Protein AF-A0A806TNG6-F1 (afdb_monomer_lite)

Organism: NCBI:txid1452722

InterPro domains:
  IPR008622 Flagellar protein FliT [PF05400] (23-117)

Sequence (133 aa):
MEASCAASPPASPWKRRPSINMINELYQITDEIYRLTQIFSDKNREEDIQKLEYLLLKRRDLMEKLPPKSRDHEWIGKKIVEMNKTIDQNLIFIRHRIMEDLRLLKVKKKHNNSYVNPYEMKSFDGMFYDKKK

Radius of gyration: 31.53 Å; chains: 1; bounding box: 112×21×82 Å

Foldseek 3Di:
DDDDPPDDPPDDPPDDDPQVVLLVVLLVLLVVLLVLLVVQDPVCNVVSVVVNVVSVVVNVVSVVVHDPDDPVCVVSVVVSVVSVVSSVVSVVVSVVVVVVVVVVVVVVVVVVVCVVPPPPPPDDDDDDDPDDD

Structure (mmCIF, N/CA/C/O backbone):
data_AF-A0A806TNG6-F1
#
_entry.id   AF-A0A806TNG6-F1
#
loop_
_atom_site.group_PDB
_atom_site.id
_atom_site.type_symbol
_atom_site.label_atom_id
_atom_site.label_alt_id
_atom_site.label_comp_id
_atom_site.label_asym_id
_atom_site.label_entity_id
_atom_site.label_seq_id
_atom_site.pdbx_PDB_ins_code
_atom_site.Cartn_x
_atom_site.Cartn_y
_atom_site.Cartn_z
_atom_site.occupancy
_atom_site.B_iso_or_equiv
_atom_site.auth_seq_id
_atom_site.auth_comp_id
_atom_site.auth_asym_id
_atom_site.auth_atom_id
_atom_site.pdbx_PDB_model_num
ATOM 1 N N . MET A 1 1 ? 62.731 10.059 -22.386 1.00 43.25 1 MET A N 1
ATOM 2 C CA . MET A 1 1 ? 62.142 11.264 -23.003 1.00 43.25 1 MET A CA 1
ATOM 3 C C . MET A 1 1 ? 61.194 10.756 -24.078 1.00 43.25 1 MET A C 1
ATOM 5 O O . MET A 1 1 ? 61.658 10.391 -25.144 1.00 43.25 1 MET A O 1
ATOM 9 N N . GLU A 1 2 ? 60.016 10.278 -23.663 1.00 42.12 2 GLU A N 1
ATOM 10 C CA . GLU A 1 2 ? 58.770 11.075 -23.514 1.00 42.12 2 GLU A CA 1
ATOM 11 C C . GLU A 1 2 ? 58.273 11.494 -24.917 1.00 42.12 2 GLU A C 1
ATOM 13 O O . GLU A 1 2 ? 59.018 12.132 -25.643 1.00 42.12 2 GLU A O 1
ATOM 18 N N . ALA A 1 3 ? 57.079 11.177 -25.414 1.00 47.06 3 ALA A N 1
ATOM 19 C CA . ALA A 1 3 ? 55.877 10.634 -24.803 1.00 47.06 3 ALA A CA 1
ATOM 20 C C . ALA A 1 3 ? 55.025 9.952 -25.895 1.00 47.06 3 ALA A C 1
ATOM 22 O O . ALA A 1 3 ? 54.891 10.466 -27.006 1.00 47.06 3 ALA A O 1
ATOM 23 N N . SER A 1 4 ? 54.430 8.797 -25.581 1.00 48.50 4 SER A N 1
ATOM 24 C CA . SER A 1 4 ? 53.364 8.208 -26.399 1.00 48.50 4 SER A CA 1
ATOM 25 C C . SER A 1 4 ? 52.047 8.895 -26.042 1.00 48.50 4 SER A C 1
ATOM 27 O O . SER A 1 4 ? 51.513 8.688 -24.955 1.00 48.50 4 SER A O 1
ATOM 29 N N . CYS A 1 5 ? 51.530 9.725 -26.949 1.00 44.44 5 CYS A N 1
ATOM 30 C CA . CYS A 1 5 ? 50.183 10.287 -26.871 1.00 44.44 5 CYS A CA 1
ATOM 31 C C . CYS A 1 5 ? 49.142 9.163 -26.992 1.00 44.44 5 CYS A C 1
ATOM 33 O O . CYS A 1 5 ? 48.687 8.834 -28.086 1.00 44.44 5 CYS A O 1
ATOM 35 N N . ALA A 1 6 ? 48.757 8.566 -25.865 1.00 52.94 6 ALA A N 1
ATOM 36 C CA . ALA A 1 6 ? 47.565 7.735 -25.782 1.00 52.94 6 ALA A CA 1
ATOM 37 C C . ALA A 1 6 ? 46.336 8.650 -25.885 1.00 52.94 6 ALA A C 1
ATOM 39 O O . ALA A 1 6 ? 45.875 9.219 -24.897 1.00 52.94 6 ALA A O 1
ATOM 40 N N . ALA A 1 7 ? 45.830 8.836 -27.104 1.00 58.38 7 ALA A N 1
ATOM 41 C CA . ALA A 1 7 ? 44.539 9.468 -27.319 1.00 58.38 7 ALA A CA 1
ATOM 42 C C . ALA A 1 7 ? 43.457 8.589 -26.673 1.00 58.38 7 ALA A C 1
ATOM 44 O O . ALA A 1 7 ? 43.182 7.481 -27.136 1.00 58.38 7 ALA A O 1
ATOM 45 N N . SER A 1 8 ? 42.870 9.072 -25.578 1.00 57.25 8 SER A N 1
ATOM 46 C CA . SER A 1 8 ? 41.704 8.450 -24.956 1.00 57.25 8 SER A CA 1
ATOM 47 C C . SER A 1 8 ? 40.599 8.255 -26.005 1.00 57.25 8 SER A C 1
ATOM 49 O O . SER A 1 8 ? 40.320 9.190 -26.762 1.00 57.25 8 SER A O 1
ATOM 51 N N . PRO A 1 9 ? 39.957 7.075 -26.078 1.00 64.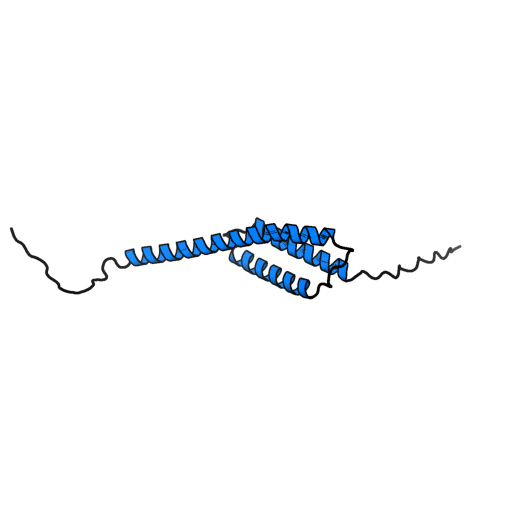50 9 PRO A N 1
ATOM 52 C CA . PRO A 1 9 ? 38.900 6.829 -27.051 1.00 64.50 9 PRO A CA 1
ATOM 53 C C . PRO A 1 9 ? 37.737 7.817 -26.846 1.00 64.50 9 PRO A C 1
ATOM 55 O O . PRO A 1 9 ? 37.408 8.143 -25.700 1.00 64.50 9 PRO A O 1
ATOM 58 N N . PRO A 1 10 ? 37.095 8.302 -27.928 1.00 60.84 10 PRO A N 1
ATOM 59 C CA . PRO A 1 10 ? 35.978 9.228 -27.809 1.00 60.84 10 PRO A CA 1
ATOM 60 C C . PRO A 1 10 ? 34.840 8.543 -27.050 1.00 60.84 10 PRO A C 1
ATOM 62 O O . PRO A 1 10 ? 34.438 7.424 -27.380 1.00 60.84 10 PRO A O 1
ATOM 65 N N . ALA A 1 11 ? 34.325 9.212 -26.015 1.00 61.50 11 ALA A N 1
ATOM 66 C CA . ALA A 1 11 ? 33.167 8.744 -25.267 1.00 61.50 11 ALA A CA 1
ATOM 67 C C . ALA A 1 11 ? 32.039 8.379 -26.248 1.00 61.50 11 ALA A C 1
ATOM 69 O O . ALA A 1 11 ? 31.639 9.189 -27.085 1.00 61.50 11 ALA A O 1
ATOM 70 N N . SER A 1 12 ? 31.561 7.134 -26.169 1.00 58.00 12 SER A N 1
ATOM 71 C CA . SER A 1 12 ? 30.541 6.607 -27.077 1.00 58.00 12 SER A CA 1
ATOM 72 C C . SER A 1 12 ? 29.282 7.496 -27.075 1.00 58.00 12 SER A C 1
ATOM 74 O O . SER A 1 12 ? 28.804 7.865 -26.000 1.00 58.00 12 SER A O 1
ATOM 76 N N . PRO A 1 13 ? 28.693 7.816 -28.245 1.00 53.34 13 PRO A N 1
ATOM 77 C CA . PRO A 1 13 ? 27.651 8.841 -28.390 1.00 53.34 13 PRO A CA 1
ATOM 78 C C . PRO A 1 13 ? 26.265 8.384 -27.914 1.00 53.34 13 PRO A C 1
ATOM 80 O O . PRO A 1 13 ? 25.293 9.137 -27.996 1.00 53.34 13 PRO A O 1
ATOM 83 N N . TRP A 1 14 ? 26.150 7.157 -27.405 1.00 46.62 14 TRP A N 1
ATOM 84 C CA . TRP A 1 14 ? 24.905 6.597 -26.895 1.00 46.62 14 TRP A CA 1
ATOM 85 C C . TRP A 1 14 ? 24.601 7.190 -25.517 1.00 46.62 14 TRP A C 1
ATOM 87 O O . TRP A 1 14 ? 24.775 6.564 -24.472 1.00 46.62 14 TRP A O 1
ATOM 97 N N . LYS A 1 15 ? 24.145 8.446 -25.535 1.00 52.25 15 LYS A N 1
ATOM 98 C CA . LYS A 1 15 ? 23.455 9.107 -24.428 1.00 52.25 15 LYS A CA 1
ATOM 99 C C . LYS A 1 15 ? 22.439 8.133 -23.825 1.00 52.25 15 LYS A C 1
ATOM 101 O O . LYS A 1 15 ? 21.666 7.499 -24.544 1.00 52.25 15 LYS A O 1
ATOM 106 N N . ARG A 1 16 ? 22.448 8.042 -22.494 1.00 54.88 16 ARG A N 1
ATOM 107 C CA . ARG A 1 16 ? 21.499 7.269 -21.679 1.00 54.88 16 ARG A CA 1
ATOM 108 C C . ARG A 1 16 ? 20.076 7.417 -22.231 1.00 54.88 16 ARG A C 1
ATOM 110 O O . ARG A 1 16 ? 19.582 8.536 -22.346 1.00 54.88 16 ARG A O 1
ATOM 117 N N . ARG A 1 17 ? 19.426 6.301 -22.578 1.00 58.97 17 ARG A N 1
ATOM 118 C CA . ARG A 1 17 ? 18.043 6.318 -23.076 1.00 58.97 17 ARG A CA 1
ATOM 119 C C . ARG A 1 17 ? 17.110 6.785 -21.947 1.00 58.97 17 ARG A C 1
ATOM 121 O O . ARG A 1 17 ? 17.114 6.158 -20.893 1.00 58.97 17 ARG A O 1
ATOM 128 N N . PRO A 1 18 ? 16.301 7.842 -22.122 1.00 64.75 18 PRO A N 1
ATOM 129 C CA . PRO A 1 18 ? 15.424 8.330 -21.054 1.00 64.75 18 PRO A CA 1
ATOM 130 C C . PRO A 1 18 ? 14.422 7.262 -20.587 1.00 64.75 18 PRO A C 1
ATOM 132 O O . PRO A 1 18 ? 14.155 7.134 -19.395 1.00 64.75 18 PRO A O 1
ATOM 135 N N . SER A 1 19 ? 13.933 6.436 -21.518 1.00 65.75 19 SER A N 1
ATOM 136 C CA . SER A 1 19 ? 12.911 5.414 -21.265 1.00 65.75 19 SER A CA 1
ATOM 137 C C . SER A 1 19 ? 13.339 4.330 -20.272 1.00 65.75 19 SER A C 1
ATOM 139 O O . SER A 1 19 ? 12.504 3.864 -19.500 1.00 65.75 19 SER A O 1
ATOM 141 N N . ILE A 1 20 ? 14.623 3.940 -20.255 1.00 71.12 20 ILE A N 1
ATOM 142 C CA . ILE A 1 20 ? 15.088 2.879 -19.349 1.00 71.12 20 ILE A CA 1
ATOM 143 C C . ILE A 1 20 ? 15.183 3.367 -17.904 1.00 71.12 20 ILE A C 1
ATOM 145 O O . ILE A 1 20 ? 14.915 2.616 -16.971 1.00 71.12 20 ILE A O 1
ATOM 149 N N . ASN A 1 21 ? 15.496 4.648 -17.714 1.00 81.81 21 ASN A N 1
ATOM 150 C CA . ASN A 1 21 ? 15.525 5.242 -16.384 1.00 81.81 21 ASN A CA 1
ATOM 151 C C . ASN A 1 21 ? 14.107 5.359 -15.815 1.00 81.81 21 ASN A C 1
ATOM 153 O O . ASN A 1 21 ? 13.897 5.029 -14.653 1.00 81.81 21 ASN A O 1
ATOM 157 N N . MET A 1 22 ? 13.127 5.736 -16.644 1.00 86.31 22 MET A N 1
ATOM 158 C CA . MET A 1 22 ? 11.736 5.888 -16.206 1.00 86.31 22 MET A CA 1
ATOM 159 C C . MET A 1 22 ? 11.105 4.558 -15.784 1.00 86.31 22 MET A C 1
ATOM 161 O O . MET A 1 22 ? 10.458 4.494 -14.745 1.00 86.31 22 MET A O 1
ATOM 165 N N . ILE A 1 23 ? 11.305 3.470 -16.538 1.00 87.75 23 ILE A N 1
ATOM 166 C CA . ILE A 1 23 ? 10.729 2.172 -16.148 1.00 87.75 23 ILE A CA 1
ATOM 167 C C . ILE A 1 23 ? 11.401 1.582 -14.900 1.00 87.75 23 ILE A C 1
ATOM 169 O O . ILE A 1 23 ? 10.739 0.927 -14.096 1.00 87.75 23 ILE A O 1
ATOM 173 N N . ASN A 1 24 ? 12.693 1.852 -14.704 1.00 88.88 24 ASN A N 1
ATOM 174 C CA . ASN A 1 24 ? 13.398 1.473 -13.482 1.00 88.88 24 ASN A CA 1
ATOM 175 C C . ASN A 1 24 ? 12.901 2.279 -12.278 1.00 88.88 24 ASN A C 1
ATOM 177 O O . ASN A 1 24 ? 12.711 1.707 -11.208 1.00 88.88 24 ASN A O 1
ATOM 181 N N . GLU A 1 25 ? 12.643 3.576 -12.449 1.00 90.81 25 GLU A N 1
ATOM 182 C CA . GLU A 1 25 ? 12.040 4.410 -11.406 1.00 90.81 25 GLU A CA 1
ATOM 183 C C . GLU A 1 25 ? 10.624 3.924 -11.061 1.00 90.81 25 GLU A C 1
ATOM 185 O O . GLU A 1 25 ? 10.285 3.786 -9.886 1.00 90.81 25 GLU A O 1
ATOM 190 N N . LEU A 1 26 ? 9.825 3.551 -12.069 1.00 92.31 26 LEU A N 1
ATOM 191 C CA . LEU A 1 26 ? 8.510 2.943 -11.853 1.00 92.31 26 LEU A CA 1
ATOM 192 C C . LEU A 1 26 ? 8.612 1.658 -11.027 1.00 92.31 26 LEU A C 1
ATOM 194 O O . LEU A 1 26 ? 7.825 1.446 -10.103 1.00 92.31 26 LEU A O 1
ATOM 198 N N . TYR A 1 27 ? 9.584 0.807 -11.354 1.00 93.31 27 TYR A N 1
ATOM 199 C CA . TYR A 1 27 ? 9.850 -0.417 -10.611 1.00 93.31 27 TYR A CA 1
ATOM 200 C C . TYR A 1 27 ? 10.248 -0.127 -9.158 1.00 93.31 27 TYR A C 1
ATOM 202 O O . TYR A 1 27 ? 9.700 -0.754 -8.257 1.00 93.31 27 TYR A O 1
ATOM 210 N N . GLN A 1 28 ? 11.137 0.841 -8.916 1.00 94.56 28 GLN A N 1
ATOM 211 C CA . GLN A 1 28 ? 11.556 1.228 -7.564 1.00 94.56 28 GLN A CA 1
ATOM 212 C C . GLN A 1 28 ? 10.379 1.720 -6.721 1.00 94.56 28 GLN A C 1
ATOM 214 O O . GLN A 1 28 ? 10.170 1.220 -5.620 1.00 94.56 28 GLN A O 1
ATOM 219 N N . ILE A 1 29 ? 9.553 2.619 -7.263 1.00 95.94 29 ILE A N 1
ATOM 220 C CA . ILE A 1 29 ? 8.358 3.107 -6.561 1.00 95.94 29 ILE A CA 1
ATOM 221 C C . ILE A 1 2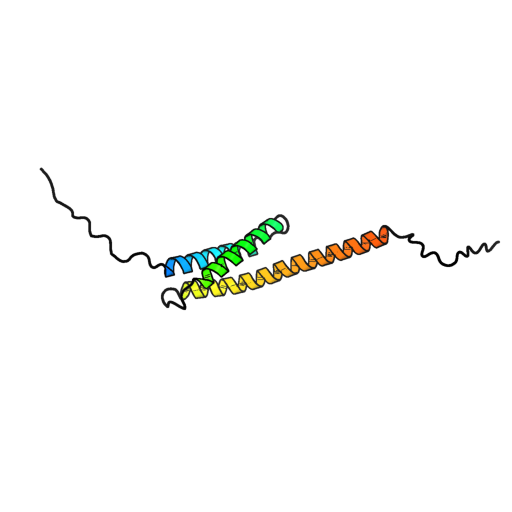9 ? 7.393 1.946 -6.279 1.00 95.94 29 ILE A C 1
ATOM 223 O O . ILE A 1 29 ? 6.812 1.861 -5.199 1.00 95.94 29 ILE A O 1
ATOM 227 N N . THR A 1 30 ? 7.236 1.022 -7.230 1.00 95.69 30 THR A N 1
ATOM 228 C CA . THR A 1 30 ? 6.387 -0.163 -7.045 1.00 95.69 30 THR A CA 1
ATOM 229 C C . THR A 1 30 ? 6.938 -1.089 -5.952 1.00 95.69 30 THR A C 1
ATOM 231 O O . THR A 1 30 ? 6.157 -1.611 -5.160 1.00 95.69 30 THR A O 1
ATOM 234 N N . ASP A 1 31 ? 8.260 -1.264 -5.855 1.00 95.62 31 ASP A N 1
ATOM 235 C CA . ASP A 1 31 ? 8.922 -2.030 -4.786 1.00 95.62 31 ASP A CA 1
ATOM 236 C C . ASP A 1 31 ? 8.757 -1.369 -3.415 1.00 95.62 31 ASP A C 1
ATOM 238 O O . ASP A 1 31 ? 8.465 -2.049 -2.432 1.00 95.62 31 ASP A O 1
ATOM 242 N N . GLU A 1 32 ? 8.863 -0.043 -3.344 1.00 95.62 32 GLU A N 1
ATOM 243 C CA . GLU A 1 32 ? 8.621 0.708 -2.111 1.00 95.62 32 GLU A CA 1
ATOM 244 C C . GLU A 1 32 ? 7.175 0.564 -1.629 1.00 95.62 32 GLU A C 1
ATOM 246 O O . GLU A 1 32 ? 6.954 0.268 -0.454 1.00 95.62 32 GLU A O 1
ATOM 251 N N . ILE A 1 33 ? 6.195 0.702 -2.533 1.00 95.75 33 ILE A N 1
ATOM 252 C CA . ILE A 1 33 ? 4.776 0.469 -2.220 1.00 95.75 33 ILE A CA 1
ATOM 253 C C . ILE A 1 33 ? 4.584 -0.967 -1.733 1.00 95.75 33 ILE A C 1
ATOM 255 O O . ILE A 1 33 ? 3.958 -1.188 -0.699 1.00 95.75 33 ILE A O 1
ATOM 259 N N . TYR A 1 34 ? 5.150 -1.942 -2.447 1.00 94.88 34 TYR A N 1
ATOM 260 C CA . TYR A 1 34 ? 5.060 -3.350 -2.082 1.00 94.88 34 TYR A CA 1
ATOM 261 C C . TYR A 1 34 ? 5.567 -3.592 -0.656 1.00 94.88 34 TYR A C 1
ATOM 263 O O . TYR A 1 34 ? 4.819 -4.105 0.178 1.00 94.88 34 TYR A O 1
ATOM 271 N N . ARG A 1 35 ? 6.787 -3.146 -0.333 1.00 94.25 35 ARG A N 1
ATOM 272 C CA . ARG A 1 35 ? 7.364 -3.280 1.015 1.00 94.25 35 ARG A CA 1
ATOM 273 C C . ARG A 1 35 ? 6.519 -2.583 2.071 1.00 94.25 35 ARG A C 1
ATOM 275 O O . ARG A 1 35 ? 6.262 -3.181 3.111 1.00 94.25 35 ARG A O 1
ATOM 282 N N . LEU A 1 36 ? 6.066 -1.359 1.795 1.00 93.75 36 LEU A N 1
ATOM 283 C CA . LEU A 1 36 ? 5.232 -0.591 2.717 1.00 93.75 36 LEU A CA 1
ATOM 284 C C . LEU A 1 36 ? 3.927 -1.332 3.029 1.00 93.75 36 LEU A C 1
ATOM 286 O O . LEU A 1 36 ? 3.542 -1.435 4.189 1.00 93.75 36 LEU A O 1
ATOM 290 N N . THR A 1 37 ? 3.293 -1.933 2.017 1.00 92.69 37 THR A N 1
ATOM 291 C CA . THR A 1 37 ? 2.070 -2.723 2.222 1.00 92.69 37 THR A CA 1
ATOM 292 C C . THR A 1 37 ? 2.296 -4.007 3.026 1.00 92.69 37 THR A C 1
ATOM 294 O O . THR A 1 37 ? 1.366 -4.475 3.675 1.00 92.69 37 THR A O 1
ATOM 297 N N . GLN A 1 38 ? 3.512 -4.569 3.024 1.00 89.94 38 GLN A N 1
ATOM 298 C CA . GLN A 1 38 ? 3.844 -5.760 3.816 1.00 89.94 38 GLN A CA 1
ATOM 299 C C . GLN A 1 38 ? 4.122 -5.446 5.289 1.00 89.94 38 GLN A C 1
ATOM 301 O O . GLN A 1 38 ? 3.791 -6.254 6.153 1.00 89.94 38 GLN A O 1
ATOM 306 N N . ILE A 1 39 ? 4.739 -4.299 5.582 1.00 90.12 39 ILE A N 1
ATOM 307 C CA . ILE A 1 39 ? 5.096 -3.900 6.956 1.00 90.12 39 ILE A CA 1
ATOM 308 C C . ILE A 1 39 ? 4.015 -3.062 7.646 1.00 90.12 39 ILE A C 1
ATOM 310 O O . ILE A 1 39 ? 4.200 -2.682 8.802 1.00 90.12 39 ILE A O 1
ATOM 314 N N . PHE A 1 40 ? 2.917 -2.767 6.942 1.00 87.75 40 PHE A N 1
ATOM 315 C CA . PHE A 1 40 ? 1.855 -1.881 7.404 1.00 87.75 40 PHE A CA 1
ATOM 316 C C . PHE A 1 40 ? 1.378 -2.257 8.811 1.00 87.75 40 PHE A C 1
ATOM 318 O O . PHE A 1 40 ? 0.880 -3.365 9.051 1.00 87.75 40 PHE A O 1
ATOM 325 N N . SER A 1 41 ? 1.518 -1.318 9.744 1.00 85.25 41 SER A N 1
ATOM 326 C CA . SER A 1 41 ? 1.276 -1.550 11.165 1.00 85.25 41 SER A CA 1
ATOM 327 C C . SER A 1 41 ? 0.345 -0.499 11.751 1.00 85.25 41 SER A C 1
ATOM 329 O O . SER A 1 41 ? 0.444 0.686 11.449 1.00 85.25 41 SER A O 1
ATOM 331 N N . ASP A 1 42 ? -0.516 -0.916 12.681 1.00 79.88 42 ASP A N 1
ATOM 332 C CA . ASP A 1 42 ? -1.466 -0.004 13.329 1.00 79.88 42 ASP A CA 1
ATOM 333 C C . ASP A 1 42 ? -0.770 1.052 14.207 1.00 79.88 42 ASP A C 1
ATOM 335 O O . ASP A 1 42 ? -1.366 2.084 14.506 1.00 79.88 42 ASP A O 1
ATOM 339 N N . LYS A 1 43 ? 0.492 0.821 14.606 1.00 83.88 43 LYS A N 1
ATOM 340 C CA . LYS A 1 43 ? 1.270 1.761 15.432 1.00 83.88 43 LYS A CA 1
ATOM 341 C C . LYS A 1 43 ? 1.606 3.058 14.696 1.00 83.88 43 LYS A C 1
ATOM 343 O O . LYS A 1 43 ? 1.460 4.125 15.278 1.00 83.88 43 LYS A O 1
ATOM 348 N N . ASN A 1 44 ? 2.003 2.953 13.429 1.00 86.62 44 ASN A N 1
ATOM 349 C CA . ASN A 1 44 ? 2.430 4.088 12.602 1.00 86.62 44 ASN A CA 1
ATOM 350 C C . ASN A 1 44 ? 1.431 4.345 11.468 1.00 86.62 44 ASN A C 1
ATOM 352 O O . ASN A 1 44 ? 1.788 4.844 10.407 1.00 86.62 44 ASN A O 1
ATOM 356 N N . ARG A 1 45 ? 0.160 3.988 11.692 1.00 87.31 45 ARG A N 1
ATOM 357 C CA . ARG A 1 45 ? -0.865 3.924 10.648 1.00 87.31 45 ARG A CA 1
ATOM 358 C C . ARG A 1 45 ? -0.999 5.214 9.840 1.00 87.31 45 ARG A C 1
ATOM 360 O O . ARG A 1 45 ? -1.126 5.149 8.627 1.00 87.31 45 ARG A O 1
ATOM 367 N N . GLU A 1 46 ? -1.000 6.363 10.508 1.00 88.50 46 GLU A N 1
ATOM 368 C CA . GLU A 1 46 ? -1.149 7.663 9.844 1.00 88.50 46 GLU A CA 1
ATOM 369 C C . GLU A 1 46 ? 0.040 7.960 8.919 1.00 88.50 46 GLU A C 1
ATOM 371 O O . GLU A 1 46 ? -0.143 8.291 7.751 1.00 88.50 46 GLU A O 1
ATOM 376 N N . GLU A 1 47 ? 1.260 7.763 9.420 1.00 92.00 47 GLU A N 1
ATOM 377 C CA . GLU A 1 47 ? 2.496 7.969 8.661 1.00 92.00 47 GLU A CA 1
ATOM 378 C C . GLU A 1 47 ? 2.586 7.007 7.468 1.00 92.00 47 GLU A C 1
ATOM 380 O O . GLU A 1 47 ? 2.916 7.418 6.353 1.00 92.00 47 GLU A O 1
ATOM 385 N N . ASP A 1 48 ? 2.238 5.735 7.684 1.00 92.62 48 ASP A N 1
ATOM 386 C CA . ASP A 1 48 ? 2.231 4.708 6.643 1.00 92.62 48 ASP A CA 1
ATOM 387 C C . ASP A 1 48 ? 1.205 5.034 5.545 1.00 92.62 48 ASP A C 1
ATOM 389 O O . ASP A 1 48 ? 1.511 4.881 4.361 1.00 92.62 48 ASP A O 1
ATOM 393 N N . ILE A 1 49 ? 0.011 5.525 5.908 1.00 92.06 49 ILE A N 1
ATOM 394 C CA . ILE A 1 49 ? -1.020 5.953 4.947 1.00 92.06 49 ILE A CA 1
ATOM 395 C C . ILE A 1 49 ? -0.533 7.156 4.136 1.00 92.06 49 ILE A C 1
ATOM 397 O O . ILE A 1 49 ? -0.582 7.109 2.909 1.00 92.06 49 ILE A O 1
ATOM 401 N N . GLN A 1 50 ? -0.008 8.199 4.783 1.00 94.81 50 GLN A N 1
ATOM 402 C CA . GLN A 1 50 ? 0.487 9.391 4.085 1.00 94.81 50 GLN A CA 1
ATOM 403 C C . GLN A 1 50 ? 1.623 9.050 3.115 1.00 94.81 50 GLN A C 1
ATOM 405 O O . GLN A 1 50 ? 1.648 9.511 1.970 1.00 94.81 50 GLN A O 1
ATOM 410 N N . LYS A 1 51 ? 2.554 8.190 3.544 1.00 94.38 51 LYS A N 1
ATOM 411 C CA . LYS A 1 51 ? 3.644 7.715 2.691 1.00 94.38 51 LYS A CA 1
ATOM 412 C C . LYS A 1 51 ? 3.117 6.901 1.511 1.00 94.38 51 LYS A C 1
ATOM 414 O O . LYS A 1 51 ? 3.595 7.067 0.388 1.00 94.38 51 LYS A O 1
ATOM 419 N N . LEU A 1 52 ? 2.137 6.035 1.747 1.00 94.56 52 LEU A N 1
ATOM 420 C CA . LEU A 1 52 ? 1.517 5.222 0.710 1.00 94.56 52 LEU A CA 1
ATOM 421 C C . LEU A 1 52 ? 0.797 6.088 -0.333 1.00 94.56 52 LEU A C 1
ATOM 423 O O . LEU A 1 52 ? 0.993 5.877 -1.528 1.00 94.56 52 LEU A O 1
ATOM 427 N N . GLU A 1 53 ? 0.025 7.087 0.096 1.00 95.19 53 GLU A N 1
ATOM 428 C CA . GLU A 1 53 ? -0.639 8.045 -0.795 1.00 95.19 53 GLU A CA 1
ATOM 429 C C . GLU A 1 53 ? 0.370 8.822 -1.643 1.00 95.19 53 GLU A C 1
ATOM 431 O O . GLU A 1 53 ? 0.217 8.908 -2.864 1.00 95.19 53 GLU A O 1
ATOM 436 N N . TYR A 1 54 ? 1.446 9.315 -1.024 1.00 96.38 54 TYR A N 1
ATOM 437 C CA . TYR A 1 54 ? 2.526 9.993 -1.736 1.00 96.38 54 TYR A CA 1
ATOM 438 C C . TYR A 1 54 ? 3.151 9.104 -2.823 1.00 96.38 54 TYR A C 1
ATOM 440 O O . TYR A 1 54 ? 3.311 9.534 -3.969 1.00 96.38 54 TYR A O 1
ATOM 448 N N . LEU A 1 55 ? 3.472 7.849 -2.492 1.00 95.94 55 LEU A N 1
ATOM 449 C CA . LEU A 1 55 ? 4.065 6.909 -3.444 1.00 95.94 55 LEU A CA 1
ATOM 450 C C . LEU A 1 55 ? 3.101 6.557 -4.585 1.00 95.94 55 LEU A C 1
ATOM 452 O O . LEU A 1 55 ? 3.526 6.481 -5.739 1.00 95.94 55 LEU A O 1
ATOM 456 N N . LEU A 1 56 ? 1.809 6.381 -4.292 1.00 95.19 56 LEU A N 1
ATOM 457 C CA . LEU A 1 56 ? 0.781 6.114 -5.301 1.00 95.19 56 LEU A CA 1
ATOM 458 C C . LEU A 1 56 ? 0.608 7.292 -6.269 1.00 95.19 56 LEU A C 1
ATOM 460 O O . LEU A 1 56 ? 0.529 7.075 -7.480 1.00 95.19 56 LEU A O 1
ATOM 464 N N . LEU A 1 57 ? 0.611 8.527 -5.761 1.00 96.19 57 LEU A N 1
ATOM 465 C CA . LEU A 1 57 ? 0.563 9.736 -6.588 1.00 96.19 57 LEU A CA 1
ATOM 466 C C . LEU A 1 57 ? 1.800 9.844 -7.482 1.00 96.19 57 LEU A C 1
ATOM 468 O O . LEU A 1 57 ? 1.670 9.946 -8.701 1.00 96.19 57 LEU A O 1
ATOM 472 N N . LYS A 1 58 ? 2.998 9.717 -6.898 1.00 94.56 58 LYS A N 1
ATOM 473 C CA . LYS A 1 58 ? 4.261 9.758 -7.649 1.00 94.56 58 LYS A CA 1
ATOM 474 C C . LYS A 1 58 ? 4.291 8.697 -8.750 1.00 94.56 58 LYS A C 1
ATOM 476 O O . LYS A 1 58 ? 4.717 8.970 -9.873 1.00 94.56 58 LYS A O 1
ATOM 481 N N . ARG A 1 59 ? 3.811 7.487 -8.443 1.00 94.31 59 ARG A N 1
ATOM 482 C CA . ARG A 1 59 ? 3.690 6.394 -9.411 1.00 94.31 59 ARG A CA 1
ATOM 483 C C . ARG A 1 59 ? 2.760 6.768 -10.562 1.00 94.31 59 ARG A C 1
ATOM 485 O O . ARG A 1 59 ? 3.132 6.553 -11.713 1.00 94.31 59 ARG A O 1
ATOM 492 N N . ARG A 1 60 ? 1.571 7.306 -10.271 1.00 93.56 60 ARG A N 1
ATOM 493 C CA . ARG A 1 60 ? 0.595 7.719 -11.291 1.00 93.56 60 ARG A CA 1
ATOM 494 C C . ARG A 1 60 ? 1.193 8.762 -12.233 1.00 93.56 60 ARG A C 1
ATOM 496 O O . ARG A 1 60 ? 1.184 8.552 -13.442 1.00 93.56 60 ARG A O 1
ATOM 503 N N . ASP A 1 61 ? 1.784 9.815 -11.680 1.00 92.94 61 ASP A N 1
ATOM 504 C CA . ASP A 1 61 ? 2.363 10.912 -12.460 1.00 92.94 61 ASP A CA 1
ATOM 505 C C . ASP A 1 61 ? 3.513 10.429 -13.364 1.00 92.94 61 ASP A C 1
ATOM 507 O O . ASP A 1 61 ? 3.748 10.964 -14.449 1.00 92.94 61 ASP A O 1
ATOM 511 N N . LEU A 1 62 ? 4.249 9.402 -12.928 1.00 90.69 62 LEU A N 1
ATOM 512 C CA . LEU A 1 62 ? 5.303 8.777 -13.720 1.00 90.69 62 LEU A CA 1
ATOM 513 C C . LEU A 1 62 ? 4.746 7.847 -14.810 1.00 90.69 62 LEU A C 1
ATOM 515 O O . LEU A 1 62 ? 5.287 7.811 -15.915 1.00 90.69 62 LEU A O 1
ATOM 519 N N . MET A 1 63 ? 3.654 7.130 -14.531 1.00 87.56 63 MET A N 1
ATOM 520 C CA . MET A 1 63 ? 2.959 6.302 -15.521 1.00 87.56 63 MET A CA 1
ATOM 521 C C . MET A 1 63 ? 2.353 7.139 -16.653 1.00 87.56 63 MET A C 1
ATOM 523 O O . MET A 1 63 ? 2.421 6.714 -17.802 1.00 87.56 63 MET A O 1
ATOM 527 N N . GLU A 1 64 ? 1.827 8.332 -16.362 1.00 88.81 64 GLU A N 1
ATOM 528 C CA . GLU A 1 64 ? 1.299 9.260 -17.378 1.00 88.81 64 GLU A CA 1
ATOM 529 C C . GLU A 1 64 ? 2.378 9.753 -18.352 1.00 88.81 64 GLU A C 1
ATOM 531 O O . GLU A 1 64 ? 2.110 9.981 -19.529 1.00 88.81 64 GLU A O 1
ATOM 536 N N . LYS A 1 65 ? 3.618 9.887 -17.874 1.00 86.69 65 LYS A N 1
ATOM 537 C CA . LYS A 1 65 ? 4.765 10.332 -18.680 1.00 86.69 65 LYS A CA 1
ATOM 538 C C . LYS A 1 65 ? 5.415 9.196 -19.470 1.00 86.69 65 LYS A C 1
ATOM 540 O O . LYS A 1 65 ? 6.276 9.457 -20.311 1.00 86.69 65 LYS A O 1
ATOM 545 N N . LEU A 1 66 ? 5.072 7.941 -19.176 1.00 82.75 66 LEU A N 1
ATOM 546 C CA . LEU A 1 66 ? 5.733 6.782 -19.762 1.00 82.75 66 LEU A CA 1
ATOM 547 C C . LEU A 1 66 ? 5.336 6.630 -21.245 1.00 82.75 66 LEU A C 1
ATOM 549 O O . LEU A 1 66 ? 4.144 6.592 -21.557 1.00 82.75 66 LEU A O 1
ATOM 553 N N . PRO A 1 67 ? 6.298 6.488 -22.177 1.00 75.88 67 PRO A N 1
ATOM 554 C CA . PRO A 1 67 ? 5.970 6.242 -23.576 1.00 75.88 67 PRO A CA 1
ATOM 555 C C . PRO A 1 67 ? 5.262 4.885 -23.760 1.00 75.88 67 PRO A C 1
ATOM 557 O O . PRO A 1 67 ? 5.558 3.925 -23.037 1.00 75.88 67 PRO A O 1
ATOM 560 N N . PRO A 1 68 ? 4.357 4.762 -24.749 1.00 68.38 68 PRO A N 1
ATOM 561 C CA . PRO A 1 68 ? 3.670 3.508 -25.031 1.00 68.38 68 PRO A CA 1
ATOM 562 C C . PRO A 1 68 ? 4.665 2.399 -25.410 1.00 68.38 68 PRO A C 1
ATOM 564 O O . PRO A 1 68 ? 5.595 2.620 -26.180 1.00 68.38 68 PRO A O 1
ATOM 567 N N . LYS A 1 69 ? 4.447 1.213 -24.817 1.00 62.47 69 LYS A N 1
ATOM 568 C CA . LYS A 1 69 ? 5.182 -0.065 -24.945 1.00 62.47 69 LYS A CA 1
ATOM 569 C C . LYS A 1 69 ? 6.462 -0.027 -25.801 1.00 62.47 69 LYS A C 1
ATOM 571 O O . LYS A 1 69 ? 6.414 -0.206 -27.015 1.00 62.47 69 LYS A O 1
ATOM 576 N N . SER A 1 70 ? 7.616 0.032 -25.133 1.00 62.47 70 SER A N 1
ATOM 577 C CA . SER A 1 70 ? 8.903 -0.348 -25.729 1.00 62.47 70 SER A CA 1
ATOM 578 C C . SER A 1 70 ? 9.197 -1.832 -25.473 1.00 62.47 70 SER A C 1
ATOM 580 O O . SER A 1 70 ? 9.071 -2.301 -24.339 1.00 62.47 70 SER A O 1
ATOM 582 N N . ARG A 1 71 ? 9.603 -2.575 -26.515 1.00 66.38 71 ARG A N 1
ATOM 583 C CA . ARG A 1 71 ? 9.996 -3.999 -26.419 1.00 66.38 71 ARG A CA 1
ATOM 584 C C . ARG A 1 71 ? 11.204 -4.223 -25.505 1.00 66.38 71 ARG A C 1
ATOM 586 O O . ARG A 1 71 ? 11.324 -5.287 -24.908 1.00 66.38 71 ARG A O 1
ATOM 593 N N . ASP A 1 72 ? 12.045 -3.206 -25.342 1.00 68.44 72 ASP A N 1
ATOM 594 C CA . ASP A 1 72 ? 13.319 -3.294 -24.622 1.00 68.44 72 ASP A CA 1
ATOM 595 C C . ASP A 1 72 ? 13.157 -3.603 -23.116 1.00 68.44 72 ASP A C 1
ATOM 597 O O . ASP A 1 72 ? 14.131 -3.946 -22.441 1.00 68.44 72 ASP A O 1
ATOM 601 N N . HIS A 1 73 ? 11.947 -3.472 -22.554 1.00 75.69 73 HIS A N 1
ATOM 602 C CA . HIS A 1 73 ? 11.703 -3.543 -21.105 1.00 75.69 73 HIS A CA 1
ATOM 603 C C . HIS A 1 73 ? 10.547 -4.473 -20.709 1.00 75.69 73 HIS A C 1
ATOM 605 O O . HIS A 1 73 ? 9.962 -4.329 -19.633 1.00 75.69 73 HIS A O 1
ATOM 611 N N . GLU A 1 74 ? 10.211 -5.446 -21.560 1.00 83.25 74 GLU A N 1
ATOM 612 C CA . GLU A 1 74 ? 9.065 -6.337 -21.339 1.00 83.25 74 GLU A CA 1
ATOM 613 C C . GLU A 1 74 ? 9.155 -7.114 -20.012 1.00 83.25 74 GLU A C 1
ATOM 615 O O . GLU A 1 74 ? 8.152 -7.266 -19.314 1.00 83.25 74 GLU A O 1
ATOM 620 N N . TRP A 1 75 ? 10.353 -7.563 -19.623 1.00 86.75 75 TRP A N 1
ATOM 621 C CA . TRP A 1 75 ? 10.559 -8.322 -18.385 1.00 86.75 75 TRP A CA 1
ATOM 622 C C . TRP A 1 75 ? 10.292 -7.481 -17.125 1.00 86.75 75 TRP A C 1
ATOM 624 O O . TRP A 1 75 ? 9.621 -7.954 -16.207 1.00 86.75 75 TRP A O 1
ATOM 634 N N . ILE A 1 76 ? 10.749 -6.221 -17.101 1.00 87.00 76 ILE A N 1
ATOM 635 C CA . ILE A 1 76 ? 10.506 -5.287 -15.987 1.00 87.00 76 ILE A CA 1
ATOM 636 C C . ILE A 1 76 ? 9.016 -4.990 -15.899 1.00 87.00 76 ILE A C 1
ATOM 638 O O . ILE A 1 76 ? 8.432 -5.063 -14.822 1.00 87.00 76 ILE A O 1
ATOM 642 N N . GLY A 1 77 ? 8.384 -4.726 -17.046 1.00 87.75 77 GLY A N 1
ATOM 643 C CA . GLY A 1 77 ? 6.946 -4.494 -17.122 1.00 87.75 77 GLY A CA 1
ATOM 644 C C . GLY A 1 77 ? 6.139 -5.666 -16.561 1.00 87.75 77 GLY A C 1
ATOM 645 O O . GLY A 1 77 ? 5.239 -5.451 -15.752 1.00 87.75 77 GLY A O 1
ATOM 646 N N . LYS A 1 78 ? 6.491 -6.910 -16.916 1.00 90.31 78 LYS A N 1
ATOM 647 C CA . LYS A 1 78 ? 5.847 -8.116 -16.362 1.00 90.31 78 LYS A CA 1
ATOM 648 C C . LYS A 1 78 ? 5.989 -8.191 -14.843 1.00 90.31 78 LYS A C 1
ATOM 650 O O . LYS A 1 78 ? 4.996 -8.433 -14.162 1.00 90.31 78 LYS A O 1
ATOM 655 N N . LYS A 1 79 ? 7.185 -7.918 -14.318 1.00 91.38 79 LYS A N 1
ATOM 656 C CA . LYS A 1 79 ? 7.441 -7.921 -12.873 1.00 91.38 79 LYS A CA 1
ATOM 657 C C . LYS A 1 79 ? 6.624 -6.853 -12.139 1.00 91.38 79 LYS A C 1
ATOM 659 O O . LYS A 1 79 ? 6.024 -7.149 -11.114 1.00 91.38 79 LYS A O 1
ATOM 664 N N . ILE A 1 80 ? 6.531 -5.641 -12.690 1.00 91.94 80 ILE A N 1
ATOM 665 C CA . ILE A 1 80 ? 5.690 -4.563 -12.139 1.00 91.94 80 ILE A CA 1
ATOM 666 C C . ILE A 1 80 ? 4.219 -4.995 -12.093 1.00 91.94 80 ILE A C 1
ATOM 668 O O . ILE A 1 80 ? 3.549 -4.791 -11.084 1.00 91.94 80 ILE A O 1
ATOM 672 N N . VAL A 1 81 ? 3.713 -5.616 -13.163 1.00 92.19 81 VAL A N 1
ATOM 673 C CA . VAL A 1 81 ? 2.324 -6.105 -13.222 1.00 92.19 81 VAL A CA 1
ATOM 674 C C . VAL A 1 81 ? 2.069 -7.196 -12.183 1.00 92.19 81 VAL A C 1
ATOM 676 O O . VAL A 1 81 ? 1.011 -7.208 -11.558 1.00 92.19 81 VAL A O 1
ATOM 679 N N . GLU A 1 82 ? 3.020 -8.104 -11.978 1.00 94.38 82 GLU A N 1
ATOM 680 C CA . GLU A 1 82 ? 2.924 -9.136 -10.946 1.00 94.38 82 GLU A CA 1
ATOM 681 C C . GLU A 1 82 ? 2.899 -8.532 -9.538 1.00 94.38 82 GLU A C 1
ATOM 683 O O . GLU A 1 82 ? 1.989 -8.829 -8.766 1.00 94.38 82 GLU A O 1
ATOM 688 N N . MET A 1 83 ? 3.819 -7.610 -9.239 1.00 93.56 83 MET A N 1
ATOM 689 C CA . MET A 1 83 ? 3.833 -6.878 -7.969 1.00 93.56 83 MET A CA 1
ATOM 690 C C . MET A 1 83 ? 2.526 -6.117 -7.746 1.00 93.56 83 MET A C 1
ATOM 692 O O . MET A 1 83 ? 2.030 -6.080 -6.622 1.00 93.56 83 MET A O 1
ATOM 696 N N . ASN A 1 84 ? 1.929 -5.561 -8.808 1.00 94.44 84 ASN A N 1
ATOM 697 C CA . ASN A 1 84 ? 0.664 -4.845 -8.703 1.00 94.44 84 ASN A CA 1
ATOM 698 C C . ASN A 1 84 ? -0.466 -5.731 -8.179 1.00 94.44 84 ASN A C 1
ATOM 700 O O . ASN A 1 84 ? -1.223 -5.281 -7.332 1.00 94.44 84 ASN A O 1
ATOM 704 N N . LYS A 1 85 ? -0.547 -6.993 -8.617 1.00 95.19 85 LYS A N 1
ATOM 705 C CA . LYS A 1 85 ? -1.580 -7.925 -8.134 1.00 95.19 85 LYS A CA 1
ATOM 706 C C . LYS A 1 85 ? -1.501 -8.108 -6.621 1.00 95.19 85 LYS A C 1
ATOM 708 O O . LYS A 1 85 ? -2.524 -8.079 -5.943 1.00 95.19 85 LYS A O 1
ATOM 713 N N . THR A 1 86 ? -0.290 -8.270 -6.095 1.00 94.81 86 THR A N 1
ATOM 714 C CA . THR A 1 86 ? -0.080 -8.435 -4.653 1.00 94.81 86 THR A CA 1
ATOM 715 C C . THR A 1 86 ? -0.325 -7.131 -3.896 1.00 94.81 86 THR A C 1
ATOM 717 O O . THR A 1 86 ? -0.939 -7.149 -2.833 1.00 94.81 86 THR A O 1
ATOM 720 N N . ILE A 1 87 ? 0.093 -5.988 -4.453 1.00 95.06 87 ILE A N 1
ATOM 721 C CA . ILE A 1 87 ? -0.204 -4.665 -3.885 1.00 95.06 87 ILE A CA 1
ATOM 722 C C . ILE A 1 87 ? -1.719 -4.469 -3.779 1.00 95.06 87 ILE A C 1
ATOM 724 O O . ILE A 1 87 ? -2.202 -4.122 -2.707 1.00 95.06 87 ILE A O 1
ATOM 728 N N . ASP A 1 88 ? -2.475 -4.745 -4.843 1.00 95.75 88 ASP A N 1
ATOM 729 C CA . ASP A 1 88 ? -3.931 -4.582 -4.863 1.00 95.75 88 ASP A CA 1
ATOM 730 C C . ASP A 1 88 ? -4.598 -5.421 -3.761 1.00 95.75 88 ASP A C 1
ATOM 732 O O . ASP A 1 88 ? -5.449 -4.927 -3.019 1.00 95.75 88 ASP A O 1
ATOM 736 N N . GLN A 1 89 ? -4.164 -6.675 -3.594 1.00 95.62 89 GLN A N 1
ATOM 737 C CA . GLN A 1 89 ? -4.645 -7.549 -2.521 1.00 95.62 89 GLN A CA 1
ATOM 738 C C . GLN A 1 89 ? -4.336 -6.985 -1.128 1.00 95.62 89 GLN A C 1
ATOM 740 O O . GLN A 1 89 ? -5.226 -6.928 -0.274 1.00 95.62 89 GLN A O 1
ATOM 745 N N . ASN A 1 90 ? -3.104 -6.525 -0.901 1.00 94.12 90 ASN A N 1
ATOM 746 C CA . ASN A 1 90 ? -2.705 -5.949 0.382 1.00 94.12 90 ASN A CA 1
ATOM 747 C C . ASN A 1 90 ? -3.475 -4.659 0.689 1.00 94.12 90 ASN A C 1
ATOM 749 O O . ASN A 1 90 ? -3.913 -4.456 1.820 1.00 94.12 90 ASN A O 1
ATOM 753 N N . LEU A 1 91 ? -3.700 -3.803 -0.310 1.00 94.38 91 LEU A N 1
ATOM 754 C CA . LEU A 1 91 ? -4.472 -2.570 -0.157 1.00 94.38 91 LEU A CA 1
ATOM 755 C C . LEU A 1 91 ? -5.932 -2.852 0.207 1.00 94.38 91 LEU A C 1
ATOM 757 O O . LEU A 1 91 ? -6.486 -2.183 1.081 1.00 94.38 91 LEU A O 1
ATOM 761 N N . ILE A 1 92 ? -6.551 -3.867 -0.404 1.00 95.56 92 ILE A N 1
ATOM 762 C CA . ILE A 1 92 ? -7.902 -4.310 -0.030 1.00 95.56 92 ILE A CA 1
ATOM 763 C C . ILE A 1 92 ? -7.926 -4.766 1.432 1.00 95.56 92 ILE A C 1
ATOM 765 O O . ILE A 1 92 ? -8.831 -4.381 2.178 1.00 95.56 92 ILE A O 1
ATOM 769 N N . PHE A 1 93 ? -6.930 -5.545 1.857 1.00 93.25 93 PHE A N 1
ATOM 770 C CA . PHE A 1 93 ? -6.820 -6.014 3.236 1.00 93.25 93 PHE A CA 1
ATOM 771 C C . PHE A 1 93 ? -6.648 -4.860 4.234 1.00 93.25 93 PHE A C 1
ATOM 773 O O . PHE A 1 93 ? -7.382 -4.782 5.222 1.00 93.25 93 PHE A O 1
ATOM 780 N N . ILE A 1 94 ? -5.741 -3.921 3.951 1.00 92.44 94 ILE A N 1
ATOM 781 C CA . ILE A 1 94 ? -5.521 -2.717 4.763 1.00 92.44 94 ILE A CA 1
ATOM 782 C C . ILE A 1 94 ? -6.819 -1.908 4.874 1.00 92.44 94 ILE A C 1
ATOM 784 O O . ILE A 1 94 ? -7.245 -1.560 5.976 1.00 92.44 94 ILE A O 1
ATOM 788 N N . ARG A 1 95 ? -7.509 -1.684 3.749 1.00 93.50 95 ARG A N 1
ATOM 789 C CA . ARG A 1 95 ? -8.805 -0.994 3.719 1.00 93.50 95 ARG A CA 1
ATOM 790 C C . ARG A 1 95 ? -9.833 -1.687 4.612 1.00 93.50 95 ARG A C 1
ATOM 792 O O . ARG A 1 95 ? -10.533 -1.016 5.365 1.00 93.50 95 ARG A O 1
ATOM 799 N N . HIS A 1 96 ? -9.931 -3.014 4.543 1.00 94.31 96 HIS A N 1
ATOM 800 C CA . HIS A 1 96 ? -10.868 -3.784 5.363 1.00 94.31 96 HIS A CA 1
ATOM 801 C C . HIS A 1 96 ? -10.573 -3.642 6.858 1.00 94.31 96 HIS A C 1
ATOM 803 O O . HIS A 1 96 ? -11.506 -3.434 7.632 1.00 94.31 96 HIS A O 1
ATOM 809 N N . ARG A 1 97 ? -9.299 -3.683 7.263 1.00 90.56 97 ARG A N 1
ATOM 810 C CA . ARG A 1 97 ? -8.904 -3.459 8.663 1.00 90.56 97 ARG A CA 1
ATOM 811 C C . ARG A 1 97 ? -9.318 -2.077 9.157 1.00 90.56 97 ARG A C 1
ATOM 813 O O . ARG A 1 97 ? -9.966 -1.973 10.191 1.00 90.56 97 ARG A O 1
ATOM 820 N N . ILE A 1 98 ? -9.040 -1.034 8.374 1.00 90.00 98 ILE A N 1
ATOM 821 C CA . ILE A 1 98 ? -9.438 0.341 8.713 1.00 90.00 98 ILE A CA 1
ATOM 822 C C . ILE A 1 98 ? -10.966 0.450 8.850 1.00 90.00 98 ILE A C 1
ATOM 824 O O . ILE A 1 98 ? -11.471 1.083 9.777 1.00 90.00 98 ILE A O 1
ATOM 828 N N . MET A 1 99 ? -11.726 -0.183 7.951 1.00 92.25 99 MET A N 1
ATOM 829 C CA . MET A 1 99 ? -13.190 -0.186 8.025 1.00 92.25 99 MET A CA 1
ATOM 830 C C . MET A 1 99 ? -13.718 -0.891 9.279 1.00 92.25 99 MET A C 1
ATOM 832 O O . MET A 1 99 ? -14.667 -0.396 9.895 1.00 92.25 99 MET A O 1
ATOM 836 N N . GLU A 1 100 ? -13.119 -2.017 9.664 1.00 91.94 100 GLU A N 1
ATOM 837 C CA . GLU A 1 100 ? -13.519 -2.741 10.871 1.00 91.94 100 GLU A CA 1
ATOM 838 C C . GLU A 1 100 ? -13.207 -1.933 12.134 1.00 91.94 100 GLU A C 1
ATOM 840 O O . GLU A 1 100 ? -14.082 -1.782 12.987 1.00 91.94 100 GLU A O 1
ATOM 845 N N . ASP A 1 101 ? -12.038 -1.295 12.212 1.00 87.94 101 ASP A N 1
ATOM 846 C CA . ASP A 1 101 ? -11.694 -0.388 13.312 1.00 87.94 101 ASP A CA 1
ATOM 847 C C . ASP A 1 101 ? -12.725 0.739 13.459 1.00 87.94 101 ASP A C 1
ATOM 849 O O . ASP A 1 101 ? -13.214 1.023 14.557 1.00 87.94 101 ASP A O 1
ATOM 853 N N . LEU A 1 102 ? -13.121 1.362 12.345 1.00 89.38 102 LEU A N 1
ATOM 854 C CA . LEU A 1 102 ? -14.153 2.400 12.340 1.00 89.38 102 LEU A CA 1
ATOM 855 C C . LEU A 1 102 ? -15.501 1.868 12.839 1.00 89.38 102 LEU A C 1
ATOM 857 O O . LEU A 1 102 ? -16.221 2.575 13.554 1.00 89.38 102 LEU A O 1
ATOM 861 N N . ARG A 1 103 ? -15.861 0.632 12.483 1.00 91.44 103 ARG A N 1
ATOM 862 C CA . ARG A 1 103 ? -17.086 -0.021 12.957 1.00 91.44 103 ARG A CA 1
ATOM 863 C C . ARG A 1 103 ? -17.025 -0.266 14.464 1.00 91.44 103 ARG A C 1
ATOM 865 O O . ARG A 1 103 ? -17.968 0.096 15.171 1.00 91.44 103 ARG A O 1
ATOM 872 N N . LEU A 1 104 ? -15.913 -0.801 14.964 1.00 90.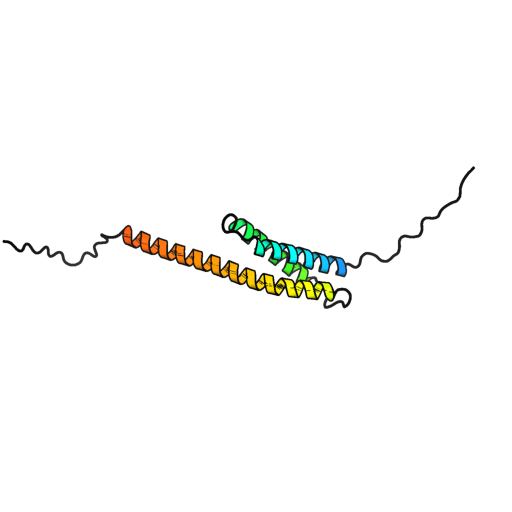12 104 LEU A N 1
ATOM 873 C CA . LEU A 1 104 ? -15.693 -1.053 16.389 1.00 90.12 104 LEU A CA 1
ATOM 874 C C . LEU A 1 104 ? -15.730 0.242 17.207 1.00 90.12 104 LEU A C 1
ATOM 876 O O . LEU A 1 104 ? -16.383 0.286 18.251 1.00 90.12 104 LEU A O 1
ATOM 880 N N . LEU A 1 105 ? -15.124 1.326 16.712 1.00 88.38 105 LEU A N 1
ATOM 881 C CA . LEU A 1 105 ? -15.182 2.643 17.354 1.00 88.38 105 LEU A CA 1
ATOM 882 C C . LEU A 1 105 ? -16.617 3.178 17.453 1.00 88.38 105 LEU A C 1
ATOM 884 O O . LEU A 1 105 ? -17.009 3.703 18.498 1.00 88.38 105 LEU A O 1
ATOM 888 N N . LYS A 1 106 ? -17.428 3.022 16.400 1.00 86.88 106 LYS A N 1
ATOM 889 C CA . LYS A 1 106 ? -18.848 3.419 16.412 1.00 86.88 106 LYS A CA 1
ATOM 890 C C . LYS A 1 106 ? -19.657 2.605 17.423 1.00 86.88 106 LYS A C 1
ATOM 892 O O . LYS A 1 106 ? -20.444 3.178 18.176 1.00 86.88 106 LYS A O 1
ATOM 897 N N . VAL A 1 107 ? -19.439 1.290 17.473 1.00 84.94 107 VAL A N 1
ATOM 898 C CA . VAL A 1 107 ? -20.100 0.388 18.430 1.00 84.94 107 VAL A CA 1
ATOM 899 C C . VAL A 1 107 ? -19.727 0.756 19.868 1.00 84.94 107 VAL A C 1
ATOM 901 O O . VAL A 1 107 ? -20.619 0.939 20.696 1.00 84.94 107 VAL A O 1
ATOM 904 N N . LYS A 1 108 ? -18.437 0.980 20.159 1.00 81.25 108 LYS A N 1
ATOM 905 C CA . LYS A 1 108 ? -17.971 1.434 21.481 1.00 81.25 108 LYS A CA 1
ATOM 906 C C . LYS A 1 108 ? -18.625 2.749 21.904 1.00 81.25 108 LYS A C 1
ATOM 908 O O . LYS A 1 108 ? -19.101 2.849 23.030 1.00 81.25 108 LYS A O 1
ATOM 913 N N . LYS A 1 109 ? -18.705 3.735 21.001 1.00 81.00 109 LYS A N 1
ATOM 914 C CA . LYS A 1 109 ? -19.392 5.011 21.267 1.00 81.00 109 LYS A CA 1
ATOM 915 C C . LYS A 1 109 ? -20.874 4.807 21.597 1.00 81.00 109 LYS A C 1
ATOM 917 O O . LYS A 1 109 ? -21.359 5.404 22.553 1.00 81.00 109 LYS A O 1
ATOM 922 N N . LYS A 1 110 ? -21.578 3.938 20.860 1.00 76.06 110 LYS A N 1
ATOM 923 C CA . LYS A 1 110 ? -22.992 3.612 21.118 1.00 76.06 110 LYS A CA 1
ATOM 924 C C . LYS A 1 110 ? -23.192 2.961 22.490 1.00 76.06 110 LYS A C 1
ATOM 926 O O . LYS A 1 110 ? -24.086 3.372 23.228 1.00 76.06 110 LYS A O 1
ATOM 931 N N . HIS A 1 111 ? -22.362 1.978 22.843 1.00 73.12 111 HIS A N 1
ATOM 932 C CA . HIS A 1 111 ? -22.428 1.334 24.157 1.00 73.12 111 HIS A CA 1
ATOM 933 C C . HIS A 1 111 ? -22.101 2.310 25.287 1.00 73.12 111 HIS A C 1
ATOM 935 O O . HIS A 1 111 ? -22.842 2.359 26.262 1.00 73.12 111 HIS A O 1
ATOM 941 N N . ASN A 1 112 ? -21.066 3.141 25.133 1.00 72.06 112 ASN A N 1
ATOM 942 C CA . ASN A 1 112 ? -20.723 4.151 26.131 1.00 72.06 112 ASN A CA 1
ATOM 943 C C . ASN A 1 112 ? -21.869 5.154 26.341 1.00 72.06 112 ASN A C 1
ATOM 945 O O . ASN A 1 112 ? -22.240 5.425 27.474 1.00 72.06 112 ASN A O 1
ATOM 949 N N . ASN A 1 113 ? -22.504 5.631 25.266 1.00 63.22 113 ASN A N 1
ATOM 950 C CA . ASN A 1 113 ? -23.655 6.531 25.378 1.00 63.22 113 ASN A CA 1
ATOM 951 C C . ASN A 1 113 ? -24.875 5.861 26.049 1.00 63.22 113 ASN A C 1
ATOM 953 O O . ASN A 1 113 ? -25.620 6.512 26.770 1.00 63.22 113 ASN A O 1
ATOM 957 N N . SER A 1 114 ? -25.048 4.546 25.868 1.00 61.16 114 SER A N 1
ATOM 958 C CA . SER A 1 114 ? -26.126 3.783 26.523 1.00 61.16 114 SER A CA 1
ATOM 959 C C . SER A 1 114 ? -25.906 3.624 28.036 1.00 61.16 114 SER A C 1
ATOM 961 O O . SER A 1 114 ? -26.872 3.501 28.778 1.00 61.16 114 SER A O 1
ATOM 963 N N . TYR A 1 115 ? -24.650 3.648 28.501 1.00 58.78 115 TYR A N 1
ATOM 964 C CA . TYR A 1 115 ? -24.300 3.594 29.928 1.00 58.78 115 TYR A CA 1
ATOM 965 C C . TYR A 1 115 ? -24.234 4.968 30.600 1.00 58.78 115 TYR A C 1
ATOM 967 O O . TYR A 1 115 ? -24.431 5.055 31.808 1.00 58.78 115 TYR A O 1
ATOM 975 N N . VAL A 1 116 ? -23.962 6.034 29.843 1.00 60.19 116 VAL A N 1
ATOM 976 C CA . VAL A 1 116 ? -23.934 7.412 30.364 1.00 60.19 116 VAL A CA 1
ATOM 977 C C . VAL A 1 116 ? -25.349 7.965 30.569 1.00 60.19 116 VAL A C 1
ATOM 979 O O . VAL A 1 116 ? -25.523 8.884 31.363 1.00 60.19 116 VAL A O 1
ATOM 982 N N . ASN A 1 117 ? -26.371 7.360 29.948 1.00 56.34 117 ASN A N 1
ATOM 983 C CA . ASN A 1 117 ? -27.757 7.804 30.089 1.00 56.34 117 ASN A CA 1
ATOM 984 C C . ASN A 1 117 ? -28.777 6.723 30.527 1.00 56.34 117 ASN A C 1
ATOM 986 O O . ASN A 1 117 ? -29.789 6.529 29.853 1.00 56.34 117 ASN A O 1
ATOM 990 N N . PRO A 1 118 ? -28.582 6.017 31.663 1.00 57.78 118 PRO A N 1
ATOM 991 C CA . PRO A 1 118 ? -29.570 5.058 32.177 1.00 57.78 118 PRO A CA 1
ATOM 992 C C . PRO A 1 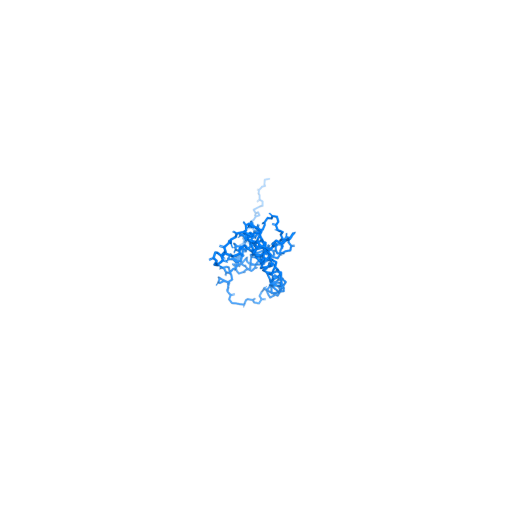118 ? -30.831 5.737 32.741 1.00 57.78 118 PRO A C 1
ATOM 994 O O . PRO A 1 118 ? -31.810 5.062 33.045 1.00 57.78 118 PRO A O 1
ATOM 997 N N . TYR A 1 119 ? -30.790 7.063 32.898 1.00 57.81 119 TYR A N 1
ATOM 998 C CA . TYR A 1 119 ? -31.834 7.892 33.492 1.00 57.81 119 TYR A CA 1
ATOM 999 C C . TYR A 1 119 ? -32.203 9.077 32.598 1.00 57.81 119 TYR A C 1
ATOM 1001 O O . TYR A 1 119 ? -32.649 10.099 33.119 1.00 57.81 119 TYR A O 1
ATOM 1009 N N . GLU A 1 120 ? -32.067 8.970 31.268 1.00 56.16 120 GLU A N 1
ATOM 1010 C CA . GLU A 1 120 ? -32.859 9.844 30.396 1.00 56.16 120 GLU A CA 1
ATOM 1011 C C . GLU A 1 120 ? -34.313 9.424 30.585 1.00 56.16 120 GLU A C 1
ATOM 1013 O O . GLU A 1 120 ? -34.865 8.563 29.896 1.00 56.16 120 GLU A O 1
ATOM 1018 N N . MET A 1 121 ? -34.900 9.976 31.641 1.00 55.38 121 MET A N 1
ATOM 1019 C CA . MET A 1 121 ? -36.297 9.868 31.963 1.00 55.38 121 MET A CA 1
ATOM 1020 C C . MET A 1 121 ? -37.011 10.461 30.757 1.00 55.38 121 MET A C 1
ATOM 1022 O O . MET A 1 121 ? -37.106 11.677 30.602 1.00 55.38 121 MET A O 1
ATOM 1026 N N . LYS A 1 122 ? -37.516 9.596 29.874 1.00 57.97 122 LYS A N 1
ATOM 1027 C CA . LYS A 1 122 ? -38.704 9.940 29.107 1.00 57.97 122 LYS A CA 1
ATOM 1028 C C . LYS A 1 122 ? -39.800 10.139 30.139 1.00 57.97 122 LYS A C 1
ATOM 1030 O O . LYS A 1 122 ? -40.479 9.198 30.533 1.00 57.97 122 LYS A O 1
ATOM 1035 N N . SE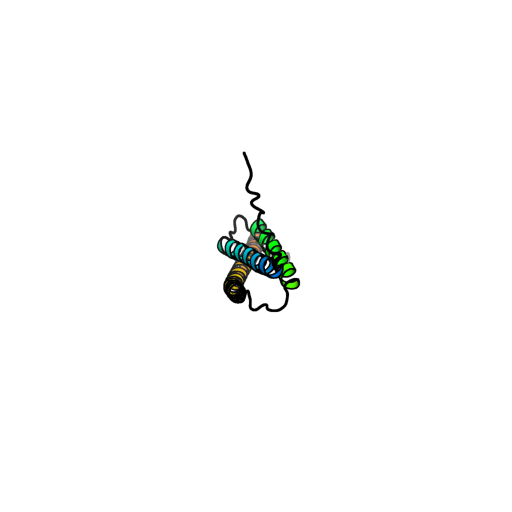R A 1 123 ? -39.895 11.367 30.626 1.00 63.78 123 SER A N 1
ATOM 1036 C CA . SER A 1 123 ? -41.005 11.855 31.415 1.00 63.78 123 SER A CA 1
ATOM 1037 C C . SER A 1 123 ? -42.257 11.670 30.572 1.00 63.78 123 SER A C 1
ATOM 1039 O O . SER A 1 123 ? -42.525 12.466 29.676 1.00 63.78 123 SER A O 1
ATOM 1041 N N . PHE A 1 124 ? -43.014 10.612 30.828 1.00 56.41 124 PHE A N 1
ATOM 1042 C CA . PHE A 1 124 ? -44.447 10.672 30.633 1.00 56.41 124 PHE A CA 1
ATOM 1043 C C . PHE A 1 124 ? -45.114 9.715 31.608 1.00 56.41 124 PHE A C 1
ATOM 1045 O O . PHE A 1 124 ? -44.988 8.501 31.504 1.00 56.41 124 PHE A O 1
ATOM 1052 N N . ASP A 1 125 ? -45.816 10.333 32.545 1.00 57.69 125 ASP A N 1
ATOM 1053 C CA . ASP A 1 125 ? -46.749 9.732 33.483 1.00 57.69 125 ASP A CA 1
ATOM 1054 C C . ASP A 1 125 ? -46.134 9.065 34.723 1.00 57.69 125 ASP A C 1
ATOM 1056 O O . ASP A 1 125 ? -45.920 7.857 34.829 1.00 57.69 125 ASP A O 1
ATOM 1060 N N . GLY A 1 126 ? -45.836 9.918 35.706 1.00 66.94 126 GLY A N 1
ATOM 1061 C CA . GLY A 1 126 ? -45.511 9.490 37.054 1.00 66.94 126 GLY A CA 1
ATOM 1062 C C . GLY A 1 126 ? -46.728 8.855 37.717 1.00 66.94 126 GLY A C 1
ATOM 1063 O O . GLY A 1 126 ? -47.647 9.554 38.121 1.00 66.94 126 GLY A O 1
ATOM 1064 N N . MET A 1 127 ? -46.697 7.538 37.896 1.00 64.62 127 MET A N 1
ATOM 1065 C CA . MET A 1 127 ? -47.570 6.841 38.839 1.00 64.62 127 MET A CA 1
ATOM 1066 C C . MET A 1 127 ? -46.727 5.894 39.687 1.00 64.62 127 MET A C 1
ATOM 1068 O O . MET A 1 127 ? -46.476 4.744 39.329 1.00 64.62 127 MET A O 1
ATOM 1072 N N . PHE A 1 128 ? -46.265 6.406 40.830 1.00 58.53 128 PHE A N 1
ATOM 1073 C CA . PHE A 1 128 ? -45.703 5.580 41.890 1.00 58.53 128 PHE A CA 1
ATOM 1074 C C . PHE A 1 128 ? -46.871 4.905 42.612 1.00 58.53 128 PHE A C 1
ATOM 1076 O O . PHE A 1 128 ? -47.647 5.551 43.316 1.00 58.53 128 PHE A O 1
ATOM 1083 N N . TYR A 1 129 ? -47.040 3.606 42.381 1.00 61.00 129 TYR A N 1
ATOM 1084 C CA . TYR A 1 129 ? -48.038 2.809 43.079 1.00 61.00 129 TYR A CA 1
ATOM 1085 C C . TYR A 1 129 ? -47.585 2.575 44.523 1.00 61.00 129 TYR A C 1
ATOM 1087 O O . TYR A 1 129 ? -46.842 1.636 44.799 1.00 61.00 129 TYR A O 1
ATOM 1095 N N . ASP A 1 130 ? -48.079 3.394 45.450 1.00 68.81 130 ASP A N 1
ATOM 1096 C CA . ASP A 1 130 ? -48.110 3.030 46.866 1.00 68.81 130 ASP A CA 1
ATOM 1097 C C . ASP A 1 130 ? -49.175 1.938 47.052 1.00 68.81 130 ASP A C 1
ATOM 1099 O O . ASP A 1 130 ? -50.365 2.204 47.241 1.00 68.81 130 ASP A O 1
ATOM 1103 N N . LYS A 1 131 ? -48.777 0.672 46.890 1.00 58.12 131 LYS A N 1
ATOM 1104 C CA . LYS A 1 131 ? -49.614 -0.467 47.277 1.00 58.12 131 LYS A CA 1
ATOM 1105 C C . LYS A 1 131 ? -49.109 -1.024 48.601 1.00 58.12 131 LYS A C 1
ATOM 1107 O O . LYS A 1 131 ? -48.178 -1.819 48.649 1.00 58.12 131 LYS A O 1
ATOM 1112 N N . LYS A 1 132 ? -49.789 -0.586 49.660 1.00 55.31 132 LYS A N 1
ATOM 1113 C CA . LYS A 1 132 ? -49.672 -1.051 51.046 1.00 55.31 132 LYS A CA 1
ATOM 1114 C C . LYS A 1 132 ? -49.911 -2.558 51.201 1.00 55.31 132 LYS A C 1
ATOM 1116 O O . LYS A 1 132 ? -50.923 -3.066 50.709 1.00 55.31 132 LYS A O 1
ATOM 1121 N N . LYS A 1 133 ? -49.097 -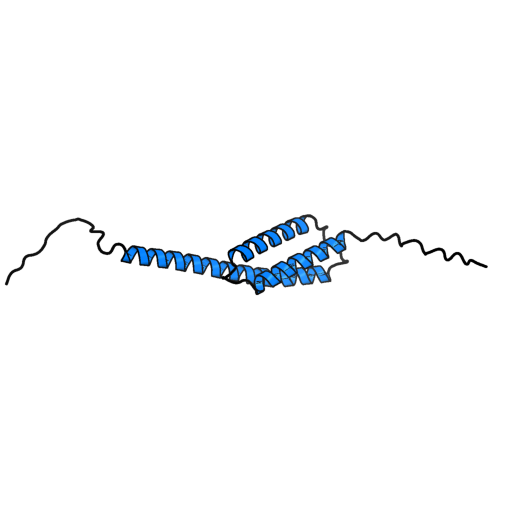3.201 52.042 1.00 46.84 133 LYS A N 1
ATOM 1122 C CA . LYS A 1 133 ? -49.539 -3.848 53.290 1.00 46.84 133 LYS A CA 1
ATOM 1123 C C . LYS A 1 133 ? -48.369 -4.049 54.242 1.00 46.84 133 LYS A C 1
ATOM 1125 O O . LYS A 1 133 ? -47.285 -4.414 53.746 1.00 46.84 133 LYS A O 1
#

pLDDT: mean 79.13, std 16.39, range [42.12, 96.38]

Secondary structure (DSSP, 8-state):
-------PPPPPS----HHHHHHHHHHHHHHHHHHHHHH--GGGHHHHHHHHHHHHHHHHHHHHHSPS--GGGHHHHHHHHHHHHHHHHHHHHHHHHHHHHHHHHHHHHHHHHHHH-TT--------------